Protein AF-A0A8C9F103-F1 (afdb_monomer)

Secondary structure (DSSP, 8-state):
-------PPPPPHHHHHHHHHHHTT-EE-TTS-EESS-HHHHHHHHHHHHHHHHHHHHHHHHHHHHHHHHHHHHHHHHHHHHHHHHHHHHHHHHHHHHHHHHHHHHHHHHHHHHHHHHHT-

Mean predicted aligned error: 12.92 Å

pLDDT: mean 87.6, std 14.46, range [46.59, 98.31]

Organism: Pavo cristatus (NCBI:txid9049)

InterPro domains:
  IPR028172 Intraflagellar transport protein 20 [PF14931] (25-121)
  IPR028172 Intraflagellar transport protein 20 [PTHR31978] (16-121)

Solvent-accessible surface area (backbone atoms only — not comparable to full-atom values): 6943 Å² total; per-residue (Å²): 137,83,82,84,79,76,80,72,83,76,73,52,73,64,56,55,51,46,55,58,32,47,77,73,50,36,31,71,45,100,83,73,45,84,31,72,60,53,63,67,61,54,49,51,53,50,51,49,52,52,52,53,48,55,50,52,53,52,50,53,53,48,52,51,53,52,52,54,49,52,54,51,52,53,51,51,51,53,52,52,52,51,53,50,52,51,53,51,50,54,51,51,50,52,55,51,50,52,52,52,50,54,53,50,50,53,52,52,51,52,52,52,52,56,53,50,60,62,71,76,108

Foldseek 3Di:
DDDDPPPDDDPDPVVVVQVVCVVVCWHADPVRDIDNDDPVVVVVVVVVVVVVVVVVVVVVVVVVVVVVVVVVVVVVVVVVVVVVVVVVVVVVVVVVVVVVVVVVVVVVVVVVVVVVVVVVD

Radius of gyration: 47.42 Å; Cα contacts (8 Å, |Δi|>4): 28; chains: 1; bounding box: 121×20×114 Å

Structure (mmCIF, N/CA/C/O backbone):
data_AF-A0A8C9F103-F1
#
_entry.id   AF-A0A8C9F103-F1
#
loop_
_atom_site.group_PDB
_atom_site.id
_atom_site.type_symbol
_atom_site.label_atom_id
_atom_site.label_alt_id
_atom_site.label_comp_id
_atom_site.label_asym_id
_atom_site.label_entity_id
_atom_site.label_seq_id
_atom_site.pdbx_PDB_ins_code
_atom_site.Cartn_x
_atom_site.Cartn_y
_atom_site.Cartn_z
_atom_site.occupancy
_atom_site.B_iso_or_equiv
_atom_site.auth_seq_id
_atom_site.auth_comp_id
_atom_site.auth_asym_id
_atom_site.auth_atom_id
_atom_site.pdbx_PDB_model_num
ATOM 1 N N . LEU A 1 1 ? 78.359 -9.686 -44.764 1.00 51.53 1 LEU A N 1
ATOM 2 C CA . LEU A 1 1 ? 77.233 -9.414 -45.691 1.00 51.53 1 LEU A CA 1
ATOM 3 C C . LEU A 1 1 ? 76.825 -10.755 -46.292 1.00 51.53 1 LEU A C 1
ATOM 5 O O . LEU A 1 1 ? 77.714 -11.417 -46.809 1.00 51.53 1 LEU A O 1
ATOM 9 N N . PRO A 1 2 ? 75.574 -11.211 -46.101 1.00 47.25 2 PRO A N 1
ATOM 10 C CA . PRO A 1 2 ? 74.433 -10.565 -46.746 1.00 47.25 2 PRO A CA 1
ATOM 11 C C . PRO A 1 2 ? 73.258 -10.252 -45.806 1.00 47.25 2 PRO A C 1
ATOM 13 O O . PRO A 1 2 ? 73.040 -10.889 -44.780 1.00 47.25 2 PRO A O 1
ATOM 16 N N . HIS A 1 3 ? 72.525 -9.212 -46.189 1.00 46.59 3 HIS A N 1
ATOM 17 C CA . HIS A 1 3 ? 71.310 -8.715 -45.560 1.00 46.59 3 HIS A CA 1
ATOM 18 C C . HIS A 1 3 ? 70.164 -9.730 -45.686 1.00 46.59 3 HIS A C 1
ATOM 20 O O . HIS A 1 3 ? 69.736 -10.038 -46.797 1.00 46.59 3 HIS A O 1
ATOM 26 N N . LEU A 1 4 ? 69.615 -10.181 -44.554 1.00 47.59 4 LEU A N 1
ATOM 27 C CA . LEU A 1 4 ? 68.260 -10.732 -44.504 1.00 47.59 4 LEU A CA 1
ATOM 28 C C . LEU A 1 4 ? 67.272 -9.600 -44.834 1.00 47.59 4 LEU A C 1
ATOM 30 O O . LEU A 1 4 ? 66.963 -8.769 -43.980 1.00 47.59 4 LEU A O 1
ATOM 34 N N . LEU A 1 5 ? 66.770 -9.558 -46.070 1.00 47.84 5 LEU A N 1
ATOM 35 C CA . LEU A 1 5 ? 65.538 -8.835 -46.376 1.00 47.84 5 LEU A CA 1
ATOM 36 C C . LEU A 1 5 ? 64.368 -9.624 -45.771 1.00 47.84 5 LEU A C 1
ATOM 38 O O . LEU A 1 5 ? 63.891 -10.599 -46.346 1.00 47.84 5 LEU A O 1
ATOM 42 N N . LEU A 1 6 ? 63.900 -9.194 -44.601 1.00 48.25 6 LEU A N 1
ATOM 43 C CA . LEU A 1 6 ? 62.574 -9.545 -44.100 1.00 48.25 6 LEU A CA 1
ATOM 44 C C . LEU A 1 6 ? 61.536 -8.945 -45.060 1.00 48.25 6 LEU A C 1
ATOM 46 O O . LEU A 1 6 ? 61.293 -7.737 -45.042 1.00 48.25 6 LEU A O 1
ATOM 50 N N . ALA A 1 7 ? 60.940 -9.778 -45.915 1.00 50.03 7 ALA A N 1
ATOM 51 C CA . ALA A 1 7 ? 59.771 -9.405 -46.700 1.00 50.03 7 ALA A CA 1
ATOM 52 C C . ALA A 1 7 ? 58.636 -9.049 -45.729 1.00 50.03 7 ALA A C 1
ATOM 54 O O . ALA A 1 7 ? 58.050 -9.918 -45.083 1.00 50.03 7 ALA A O 1
ATOM 55 N N . ARG A 1 8 ? 58.364 -7.750 -45.568 1.00 53.34 8 ARG A N 1
ATOM 56 C CA . ARG A 1 8 ? 57.214 -7.283 -44.790 1.00 53.34 8 ARG A CA 1
ATOM 57 C C . ARG A 1 8 ? 55.932 -7.774 -45.479 1.00 53.34 8 ARG A C 1
ATOM 59 O O . ARG A 1 8 ? 55.813 -7.578 -46.688 1.00 53.34 8 ARG A O 1
ATOM 66 N N . PRO A 1 9 ? 54.982 -8.391 -44.755 1.00 54.09 9 PRO A N 1
ATOM 67 C CA . PRO A 1 9 ? 53.716 -8.807 -45.342 1.00 54.09 9 PRO A CA 1
ATOM 68 C C . PRO A 1 9 ? 52.991 -7.580 -45.904 1.00 54.09 9 PRO A C 1
ATOM 70 O O . PRO A 1 9 ? 52.761 -6.603 -45.189 1.00 54.09 9 PRO A O 1
ATOM 73 N N . VAL A 1 10 ? 52.676 -7.613 -47.201 1.00 59.22 10 VAL A N 1
ATOM 74 C CA . VAL A 1 10 ? 51.911 -6.550 -47.859 1.00 59.22 10 VAL A CA 1
ATOM 75 C C . VAL A 1 10 ? 50.483 -6.621 -47.311 1.00 59.22 10 VAL A C 1
ATOM 77 O O . VAL A 1 10 ? 49.873 -7.692 -47.384 1.00 59.22 10 VAL A O 1
ATOM 80 N N . PRO A 1 11 ? 49.938 -5.541 -46.725 1.00 62.38 11 PRO A N 1
ATOM 81 C CA . PRO A 1 11 ? 48.569 -5.553 -46.234 1.00 62.38 11 PRO A CA 1
ATOM 82 C C . PRO A 1 11 ? 47.616 -5.889 -47.386 1.00 62.38 11 PRO A C 1
ATOM 84 O O . PRO A 1 11 ? 47.758 -5.375 -48.496 1.00 62.38 11 PRO A O 1
ATOM 87 N N . SER A 1 12 ? 46.650 -6.774 -47.121 1.00 72.38 12 SER A N 1
ATOM 88 C CA . SER A 1 12 ? 45.605 -7.137 -48.085 1.00 72.38 12 SER A CA 1
ATOM 89 C C . SER A 1 12 ? 44.963 -5.876 -48.672 1.00 72.38 12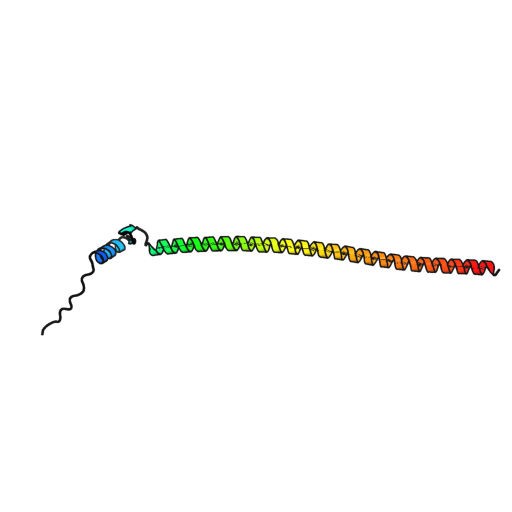 SER A C 1
ATOM 91 O O . SER A 1 12 ? 44.773 -4.887 -47.962 1.00 72.38 12 SER A O 1
ATOM 93 N N . CYS A 1 13 ? 44.580 -5.912 -49.952 1.00 67.12 13 CYS A N 1
ATOM 94 C CA . CYS A 1 13 ? 43.930 -4.787 -50.635 1.00 67.12 13 CYS A CA 1
ATOM 95 C C . CYS A 1 13 ? 42.715 -4.249 -49.845 1.00 67.12 13 CYS A C 1
ATOM 97 O O . CYS A 1 13 ? 42.445 -3.050 -49.850 1.00 67.12 13 CYS A O 1
ATOM 99 N N . ARG A 1 14 ? 42.042 -5.127 -49.082 1.00 66.62 14 ARG A N 1
ATOM 100 C CA .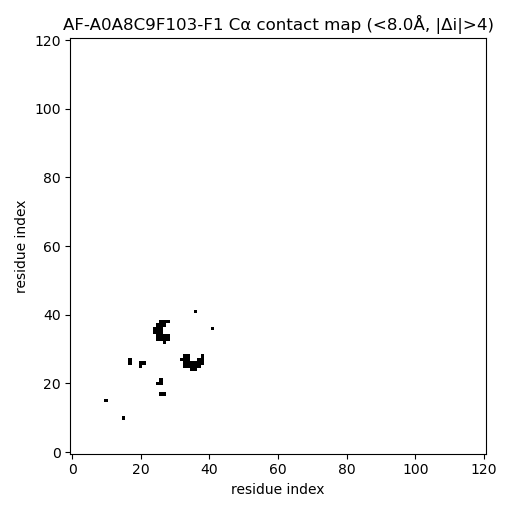 ARG A 1 14 ? 40.956 -4.781 -48.153 1.00 66.62 14 ARG A CA 1
ATOM 101 C C . ARG A 1 14 ? 41.419 -3.921 -46.972 1.00 66.62 14 ARG A C 1
ATOM 103 O O . ARG A 1 14 ? 40.741 -2.960 -46.634 1.00 66.62 14 ARG A O 1
ATOM 110 N N . ALA A 1 15 ? 42.564 -4.240 -46.375 1.00 71.88 15 ALA A N 1
ATOM 111 C CA . ALA A 1 15 ? 43.121 -3.490 -45.250 1.00 71.88 15 ALA A CA 1
ATOM 112 C C . ALA A 1 15 ? 43.588 -2.092 -45.683 1.00 71.88 15 ALA A C 1
ATOM 114 O O . ALA A 1 15 ? 43.358 -1.117 -44.973 1.00 71.88 15 ALA A O 1
ATOM 115 N N . MET A 1 16 ? 44.174 -1.973 -46.881 1.00 74.94 16 MET A N 1
ATOM 116 C CA . MET A 1 16 ? 44.547 -0.667 -47.439 1.00 74.94 16 MET A CA 1
ATOM 117 C C . MET A 1 16 ? 43.318 0.195 -47.763 1.00 74.94 16 MET A C 1
ATOM 119 O O . MET A 1 16 ? 43.299 1.380 -47.436 1.00 74.94 16 MET A O 1
ATOM 123 N N . ALA A 1 17 ? 42.267 -0.402 -48.335 1.00 72.75 17 ALA A N 1
ATOM 124 C CA . ALA A 1 17 ? 41.002 0.288 -48.584 1.00 72.75 17 ALA A CA 1
ATOM 125 C C . ALA A 1 17 ? 40.304 0.722 -47.282 1.00 72.75 17 ALA A C 1
ATOM 127 O O . ALA A 1 17 ? 39.843 1.856 -47.197 1.00 72.75 17 ALA A O 1
ATOM 128 N N . GLN A 1 18 ? 40.271 -0.132 -46.253 1.00 74.31 18 GLN A N 1
ATOM 129 C CA . GLN A 1 18 ? 39.719 0.211 -44.935 1.00 74.31 18 GLN A CA 1
ATOM 130 C C . GLN A 1 18 ? 40.487 1.346 -44.253 1.00 74.31 18 GLN A C 1
ATOM 132 O O . GLN A 1 18 ? 39.860 2.221 -43.670 1.00 74.31 18 GLN A O 1
ATOM 137 N N . ALA A 1 19 ? 41.818 1.375 -44.352 1.00 74.75 19 ALA A N 1
ATOM 138 C CA . ALA A 1 19 ? 42.617 2.461 -43.787 1.00 74.75 19 ALA A CA 1
ATOM 139 C C . ALA A 1 19 ? 42.350 3.805 -44.493 1.00 74.75 19 ALA A C 1
ATOM 141 O O . ALA A 1 19 ? 42.190 4.831 -43.832 1.00 74.75 19 ALA A O 1
ATOM 142 N N . ALA A 1 20 ? 42.250 3.801 -45.828 1.00 77.19 20 ALA A N 1
ATOM 143 C CA . ALA A 1 20 ? 41.936 5.006 -46.595 1.00 77.19 20 ALA A CA 1
ATOM 144 C C . ALA A 1 20 ? 40.504 5.504 -46.324 1.00 77.19 20 ALA A C 1
ATOM 146 O O . ALA A 1 20 ? 40.300 6.693 -46.087 1.00 77.19 20 ALA A O 1
ATOM 147 N N . LEU A 1 21 ? 39.520 4.602 -46.297 1.00 75.75 21 LEU A N 1
ATOM 148 C CA . LEU A 1 21 ? 38.118 4.938 -46.025 1.00 75.75 21 LEU A CA 1
ATOM 149 C C . LEU A 1 21 ? 37.887 5.346 -44.566 1.00 75.75 21 LEU A C 1
ATOM 151 O O . LEU A 1 21 ? 37.155 6.301 -44.320 1.00 75.75 21 LEU A O 1
ATOM 155 N N . GLY A 1 22 ? 38.587 4.724 -43.616 1.00 75.06 22 GLY A N 1
ATOM 156 C CA . GLY A 1 22 ? 38.562 5.110 -42.205 1.00 75.06 22 GLY A CA 1
ATOM 157 C C . GLY A 1 22 ? 39.045 6.544 -41.983 1.00 75.06 22 GLY A C 1
ATOM 158 O O . GLY A 1 22 ? 38.452 7.273 -41.193 1.00 75.06 22 GLY A O 1
ATOM 159 N N . SER A 1 23 ? 40.046 7.004 -42.747 1.00 74.12 23 SER A N 1
ATOM 160 C CA . SER A 1 23 ? 40.492 8.408 -42.707 1.00 74.12 23 SER A CA 1
ATOM 161 C C . SER A 1 23 ? 39.445 9.407 -43.227 1.00 74.12 23 SER A C 1
ATOM 163 O O . SER A 1 23 ? 39.485 10.580 -42.865 1.00 74.12 23 SER A O 1
ATOM 165 N N . ALA A 1 24 ? 38.478 8.932 -44.018 1.00 79.12 24 ALA A N 1
ATOM 166 C CA . ALA A 1 24 ? 37.326 9.694 -44.498 1.00 79.12 24 ALA A CA 1
ATOM 167 C C . ALA A 1 24 ? 36.059 9.492 -43.636 1.00 79.12 24 ALA A C 1
ATOM 169 O O . ALA A 1 24 ? 34.996 9.992 -44.001 1.00 79.12 24 ALA A O 1
ATOM 170 N N . GLY A 1 25 ? 36.149 8.758 -42.515 1.00 78.44 25 GLY A N 1
ATOM 171 C CA . GLY A 1 25 ? 35.004 8.436 -41.652 1.00 78.44 25 GLY A CA 1
ATOM 172 C C . GLY A 1 25 ? 34.036 7.413 -42.257 1.00 78.44 25 GLY A C 1
ATOM 173 O O . GLY A 1 25 ? 32.848 7.426 -41.948 1.00 78.44 25 GLY A O 1
ATOM 174 N N . LEU A 1 26 ? 34.517 6.563 -43.170 1.00 83.75 26 LEU A N 1
ATOM 175 C CA . LEU A 1 26 ? 33.721 5.553 -43.863 1.00 83.75 26 LEU A CA 1
ATOM 176 C C . LEU A 1 26 ? 34.144 4.148 -43.419 1.00 83.75 26 LEU A C 1
ATOM 178 O O . LEU A 1 26 ? 35.312 3.769 -43.492 1.00 83.75 26 LEU A O 1
ATOM 182 N N . HIS A 1 27 ? 33.164 3.360 -42.994 1.00 83.50 27 HIS A N 1
ATOM 183 C CA . HIS A 1 27 ? 33.305 2.023 -42.433 1.00 83.50 27 HIS A CA 1
ATOM 184 C C . HIS A 1 27 ? 32.623 1.006 -43.351 1.00 83.50 27 HIS A C 1
ATOM 186 O O . HIS A 1 27 ? 31.600 1.301 -43.965 1.00 83.50 27 HIS A O 1
ATOM 192 N N . PHE A 1 28 ? 33.164 -0.206 -43.450 1.00 82.00 28 PHE A N 1
ATOM 193 C CA . PHE A 1 28 ? 32.462 -1.314 -44.099 1.00 82.00 28 PHE A CA 1
ATOM 194 C C . PHE A 1 28 ? 31.743 -2.152 -43.051 1.00 82.00 28 PHE A C 1
ATOM 196 O O . PHE A 1 28 ? 32.342 -2.486 -42.032 1.00 82.00 28 PHE A O 1
ATOM 203 N N . ASP A 1 29 ? 30.497 -2.525 -43.326 1.00 79.56 29 ASP A N 1
ATOM 204 C CA . ASP A 1 29 ? 29.786 -3.521 -42.526 1.00 79.56 29 ASP A CA 1
ATOM 205 C C . ASP A 1 29 ? 30.086 -4.963 -42.972 1.00 79.56 29 ASP A C 1
ATOM 207 O O . ASP A 1 29 ? 30.795 -5.210 -43.953 1.00 79.56 29 ASP A O 1
ATOM 211 N N . GLU A 1 30 ? 29.523 -5.932 -42.247 1.00 80.88 30 GLU A N 1
ATOM 212 C CA . GLU A 1 30 ? 29.665 -7.370 -42.520 1.00 80.88 30 GLU A CA 1
ATOM 213 C C . GLU A 1 30 ? 29.121 -7.796 -43.897 1.00 80.88 30 GLU A C 1
ATOM 215 O O . GLU A 1 30 ? 29.464 -8.864 -44.401 1.00 80.88 30 GLU A O 1
ATOM 220 N N . LEU A 1 31 ? 28.310 -6.946 -44.537 1.00 82.88 31 LEU A N 1
ATOM 221 C CA . LEU A 1 31 ? 27.728 -7.156 -45.862 1.00 82.88 31 LEU A CA 1
ATOM 222 C C . LEU A 1 31 ? 28.474 -6.371 -46.957 1.00 82.88 31 LEU A C 1
ATOM 224 O O . LEU A 1 31 ? 27.951 -6.208 -48.062 1.00 82.88 31 LEU A O 1
ATOM 228 N N . ASN A 1 32 ? 29.687 -5.882 -46.665 1.00 78.69 32 ASN A N 1
ATOM 229 C CA . ASN A 1 32 ? 30.512 -5.043 -47.539 1.00 78.69 32 ASN A CA 1
ATOM 230 C C . ASN A 1 32 ? 29.822 -3.744 -48.003 1.00 78.69 32 ASN A C 1
ATOM 232 O O . ASN A 1 32 ? 30.193 -3.172 -49.033 1.00 78.69 32 ASN A O 1
ATOM 236 N N . LYS A 1 33 ? 28.837 -3.238 -47.257 1.00 82.25 33 LYS A N 1
ATOM 237 C CA . LYS A 1 33 ? 28.227 -1.935 -47.528 1.00 82.25 33 LYS A CA 1
ATOM 238 C C . LYS A 1 33 ? 29.008 -0.839 -46.822 1.00 82.25 33 LYS A C 1
ATOM 240 O O . LYS A 1 33 ? 29.456 -1.000 -45.689 1.00 82.25 33 LYS A O 1
ATOM 245 N N . LEU A 1 34 ? 29.145 0.288 -47.507 1.00 85.62 34 LEU A N 1
ATOM 246 C CA . LEU A 1 34 ? 29.780 1.481 -46.968 1.00 85.62 34 LEU A CA 1
ATOM 247 C C . LEU A 1 34 ? 28.826 2.183 -45.990 1.00 85.62 34 LEU A C 1
ATOM 249 O O . LEU A 1 34 ? 27.659 2.414 -46.313 1.00 85.62 34 LEU A O 1
ATOM 253 N N . ARG A 1 35 ? 29.320 2.535 -44.806 1.00 80.00 35 ARG A N 1
ATOM 254 C CA . ARG A 1 35 ? 28.598 3.222 -43.733 1.00 80.00 35 ARG A CA 1
ATOM 255 C C . ARG A 1 35 ? 29.403 4.411 -43.237 1.00 80.00 35 ARG A C 1
ATOM 257 O O . ARG A 1 35 ? 30.622 4.378 -43.235 1.00 80.00 35 ARG A O 1
ATOM 264 N N . VAL A 1 36 ? 28.707 5.451 -42.796 1.00 86.38 36 VAL A N 1
ATOM 265 C CA . VAL A 1 36 ? 29.323 6.657 -42.208 1.00 86.38 36 VAL A CA 1
ATOM 266 C C . VAL A 1 36 ? 29.512 6.509 -40.693 1.00 86.38 36 VAL A C 1
ATOM 268 O O . VAL A 1 36 ? 30.314 7.204 -40.086 1.00 86.38 36 VAL A O 1
ATOM 271 N N . LEU A 1 37 ? 28.766 5.592 -40.075 1.00 81.88 37 LEU A N 1
ATOM 272 C CA . LEU A 1 37 ? 28.881 5.260 -38.662 1.00 81.88 37 LEU A CA 1
ATOM 273 C C . LEU A 1 37 ? 29.479 3.864 -38.526 1.00 81.88 37 LEU A C 1
ATOM 275 O O . LEU A 1 37 ? 29.064 2.945 -39.240 1.00 81.88 37 LEU A O 1
ATOM 279 N N . ASP A 1 38 ? 30.417 3.727 -37.596 1.00 84.12 38 ASP A N 1
ATOM 280 C CA . ASP A 1 38 ? 30.997 2.443 -37.234 1.00 84.12 38 ASP A CA 1
ATOM 281 C C . ASP A 1 38 ? 29.882 1.456 -36.817 1.00 84.12 38 ASP A C 1
ATOM 283 O O . ASP A 1 38 ? 29.064 1.792 -35.948 1.00 84.12 38 ASP A O 1
ATOM 287 N N . PRO A 1 39 ? 29.785 0.274 -37.456 1.00 82.50 39 PRO A N 1
ATOM 288 C CA .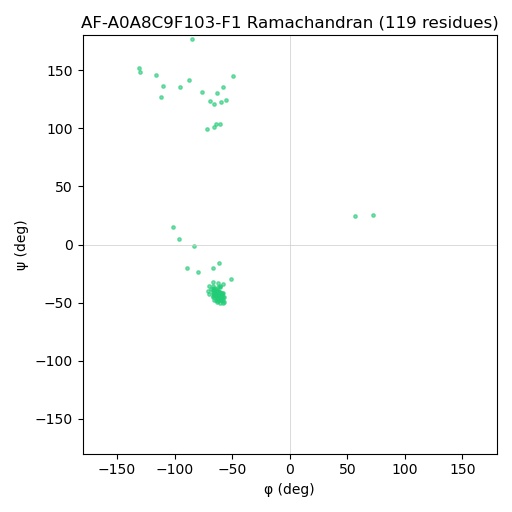 PRO A 1 39 ? 28.742 -0.703 -37.157 1.00 82.50 39 PRO A CA 1
ATOM 289 C C . PRO A 1 39 ? 28.735 -1.149 -35.688 1.00 82.50 39 PRO A C 1
ATOM 291 O O . PRO A 1 39 ? 27.648 -1.328 -35.134 1.00 82.50 39 PRO A O 1
ATOM 294 N N . ASP A 1 40 ? 29.897 -1.236 -35.036 1.00 84.75 40 ASP A N 1
ATOM 295 C CA . ASP A 1 40 ? 29.991 -1.657 -33.634 1.00 84.75 40 ASP A CA 1
ATOM 296 C C . ASP A 1 40 ? 29.407 -0.583 -32.709 1.00 84.75 40 ASP A C 1
ATOM 298 O O . ASP A 1 40 ? 28.621 -0.876 -31.805 1.00 84.75 40 ASP A O 1
ATOM 302 N N . VAL A 1 41 ? 29.713 0.690 -32.983 1.00 86.50 41 VAL A N 1
ATOM 303 C CA . VAL A 1 41 ? 29.170 1.836 -32.234 1.00 86.50 41 VAL A CA 1
ATOM 304 C C . VAL A 1 41 ? 27.659 1.954 -32.446 1.00 86.50 41 VAL A C 1
ATOM 306 O O . VAL A 1 41 ? 26.916 2.231 -31.500 1.00 86.50 41 VAL A O 1
ATOM 309 N N . ALA A 1 42 ? 27.180 1.712 -33.670 1.00 87.31 42 ALA A N 1
ATOM 310 C CA . ALA A 1 42 ? 25.753 1.707 -33.981 1.00 87.31 42 ALA A CA 1
ATOM 311 C C . ALA A 1 42 ? 25.008 0.609 -33.205 1.00 87.31 42 ALA A C 1
ATOM 313 O O . ALA A 1 42 ? 23.949 0.871 -32.629 1.00 87.31 42 ALA A O 1
ATOM 314 N N . GLN A 1 43 ? 25.576 -0.599 -33.152 1.00 89.31 43 GLN A N 1
ATOM 315 C CA . GLN A 1 43 ? 25.009 -1.723 -32.415 1.00 89.31 43 GLN A CA 1
ATOM 316 C C . GLN A 1 43 ? 25.012 -1.474 -30.904 1.00 89.31 43 GLN A C 1
ATOM 318 O O . GLN A 1 43 ? 23.974 -1.637 -30.265 1.00 89.31 43 GLN A O 1
ATOM 323 N N . GLN A 1 44 ? 26.133 -1.030 -30.333 1.00 92.31 44 GLN A N 1
ATOM 324 C CA . GLN A 1 44 ? 26.233 -0.725 -28.902 1.00 92.31 44 GLN A CA 1
ATOM 325 C C . GLN A 1 44 ? 25.252 0.376 -28.488 1.00 92.31 44 GLN A C 1
ATOM 327 O O . GLN A 1 44 ? 24.580 0.261 -27.466 1.00 92.31 44 GLN A O 1
ATOM 332 N N . THR A 1 45 ? 25.104 1.419 -29.308 1.00 92.56 45 THR A N 1
ATOM 333 C CA . THR A 1 45 ? 24.147 2.503 -29.042 1.00 92.56 45 THR A CA 1
ATOM 334 C C . THR A 1 45 ? 22.699 2.005 -29.106 1.00 92.56 45 THR A C 1
ATOM 336 O O . THR A 1 45 ? 21.862 2.429 -28.308 1.00 92.56 45 THR A O 1
ATOM 339 N N . ALA A 1 46 ? 22.385 1.091 -30.030 1.00 93.06 46 ALA A N 1
ATOM 340 C CA . ALA A 1 46 ? 21.062 0.478 -30.116 1.00 93.06 46 ALA A CA 1
ATOM 341 C C . ALA A 1 46 ? 20.761 -0.408 -28.897 1.00 93.06 46 ALA A C 1
ATOM 343 O O . ALA A 1 46 ? 19.694 -0.268 -28.302 1.00 93.06 46 ALA A O 1
ATOM 344 N N . GLN A 1 47 ? 21.716 -1.246 -28.483 1.00 95.19 47 GLN A N 1
ATOM 345 C CA . GLN A 1 47 ? 21.600 -2.078 -27.282 1.00 95.19 47 GLN A CA 1
ATOM 346 C C . GLN A 1 47 ? 21.403 -1.220 -26.030 1.00 95.19 47 GLN A C 1
ATOM 348 O O . GLN A 1 47 ? 20.451 -1.429 -25.283 1.00 95.19 47 GLN A O 1
ATOM 353 N N . LE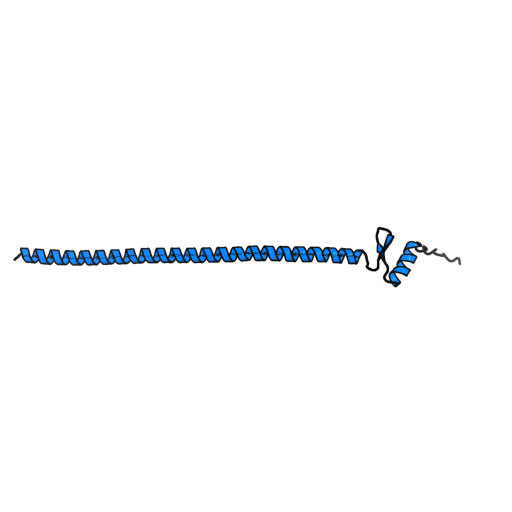U A 1 48 ? 22.222 -0.179 -25.857 1.00 95.75 48 LEU A N 1
ATOM 354 C CA . LEU A 1 48 ? 22.089 0.753 -24.739 1.00 95.75 48 LEU A CA 1
ATOM 355 C C . LEU A 1 48 ? 20.704 1.413 -24.715 1.00 95.75 48 LEU A C 1
ATOM 357 O O . LEU A 1 48 ? 20.088 1.536 -23.659 1.00 95.75 48 LEU A O 1
ATOM 361 N N . ARG A 1 49 ? 20.172 1.812 -25.876 1.00 96.19 49 ARG A N 1
ATOM 362 C CA . ARG A 1 49 ? 18.825 2.389 -25.975 1.00 96.19 49 ARG A CA 1
ATOM 363 C C . ARG A 1 49 ? 17.745 1.403 -25.521 1.00 96.19 49 ARG A C 1
ATOM 365 O O . ARG A 1 49 ? 16.800 1.817 -24.846 1.00 96.19 49 ARG A O 1
ATOM 372 N N . GLU A 1 50 ? 17.856 0.136 -25.905 1.00 97.19 50 GLU A N 1
ATOM 373 C CA . GLU A 1 50 ? 16.919 -0.910 -25.485 1.00 97.19 50 GLU A CA 1
ATOM 374 C C . GLU A 1 50 ? 17.006 -1.175 -23.981 1.00 97.19 50 GLU A C 1
ATOM 376 O O . GLU A 1 50 ? 15.973 -1.224 -23.312 1.00 97.19 50 GLU A O 1
ATOM 381 N N . GLU A 1 51 ? 18.215 -1.252 -23.428 1.00 96.88 51 GLU A N 1
ATOM 382 C CA . GLU A 1 51 ? 18.436 -1.419 -21.991 1.00 96.88 51 GLU A CA 1
ATOM 383 C C . GLU A 1 51 ? 17.884 -0.243 -21.184 1.00 96.88 51 GLU A C 1
ATOM 385 O O . GLU A 1 51 ? 17.180 -0.450 -20.194 1.00 96.88 51 GLU A O 1
ATOM 390 N N . CYS A 1 52 ? 18.126 0.994 -21.630 1.00 97.50 52 CYS A N 1
ATOM 391 C CA . CYS A 1 52 ? 17.560 2.184 -21.002 1.00 97.50 52 CYS A CA 1
ATOM 392 C C . CYS A 1 52 ? 16.030 2.144 -21.010 1.00 97.50 52 CYS A C 1
ATOM 394 O O . CYS A 1 52 ? 15.402 2.462 -20.000 1.00 97.50 52 CYS A O 1
ATOM 396 N N . LYS A 1 53 ? 15.417 1.729 -22.125 1.00 97.25 53 LYS A N 1
ATOM 397 C CA . LYS A 1 53 ? 13.961 1.589 -22.208 1.00 97.25 53 LYS A CA 1
ATOM 398 C C . LYS A 1 53 ? 13.452 0.527 -21.232 1.00 97.25 53 LYS A C 1
ATOM 400 O O . LYS A 1 53 ? 12.559 0.813 -20.443 1.00 97.25 53 LYS A O 1
ATOM 405 N N . ALA A 1 54 ? 14.064 -0.656 -21.229 1.00 97.44 54 ALA A N 1
ATOM 406 C CA . ALA A 1 54 ? 13.692 -1.735 -20.320 1.00 97.44 54 ALA A CA 1
ATOM 407 C C . ALA A 1 54 ? 13.865 -1.337 -18.845 1.00 97.44 54 ALA A C 1
ATOM 409 O O . ALA A 1 54 ? 13.076 -1.741 -17.993 1.00 97.44 54 ALA A O 1
ATOM 410 N N . PHE A 1 55 ? 14.884 -0.536 -18.526 1.00 98.12 55 PHE A N 1
ATOM 411 C CA . PHE A 1 55 ? 15.080 0.006 -17.187 1.00 98.12 55 PHE A CA 1
ATOM 412 C C . PHE A 1 55 ? 13.942 0.951 -16.788 1.00 98.12 55 PHE A C 1
ATOM 414 O O . PHE A 1 55 ? 13.372 0.791 -15.711 1.00 98.12 55 PHE A O 1
ATOM 421 N N . VAL A 1 56 ? 13.571 1.894 -17.659 1.00 97.75 56 VAL A N 1
ATOM 422 C CA . VAL A 1 56 ? 12.445 2.807 -17.406 1.00 97.75 56 VAL A CA 1
ATOM 423 C C . VAL A 1 56 ? 11.145 2.027 -17.217 1.00 97.75 56 VAL A C 1
ATOM 425 O O . VAL A 1 56 ? 10.433 2.278 -16.246 1.00 97.75 56 VAL A O 1
ATOM 428 N N . ASP A 1 57 ? 10.871 1.040 -18.070 1.00 98.06 57 ASP A N 1
ATOM 429 C CA . ASP A 1 57 ? 9.665 0.211 -17.976 1.00 98.06 57 ASP A CA 1
ATOM 430 C C . ASP A 1 57 ? 9.596 -0.530 -16.624 1.00 98.06 57 ASP A C 1
ATOM 432 O O . ASP A 1 57 ? 8.563 -0.506 -15.949 1.00 98.06 57 ASP A O 1
ATOM 436 N N . LYS A 1 58 ? 10.719 -1.098 -16.160 1.00 98.06 58 LYS A N 1
ATOM 437 C CA . LYS A 1 58 ? 10.819 -1.739 -14.834 1.00 98.06 58 LYS A CA 1
ATOM 438 C C . LYS A 1 58 ? 10.583 -0.759 -13.685 1.00 98.06 58 LYS A C 1
ATOM 440 O O . LYS A 1 58 ? 9.940 -1.114 -12.699 1.00 98.06 58 LYS A O 1
ATOM 445 N N . ILE A 1 59 ? 11.092 0.469 -13.786 1.00 97.94 59 ILE A N 1
ATOM 446 C CA . ILE A 1 59 ? 10.873 1.499 -12.761 1.00 97.94 59 ILE A CA 1
ATOM 447 C C . ILE A 1 59 ? 9.399 1.906 -12.706 1.0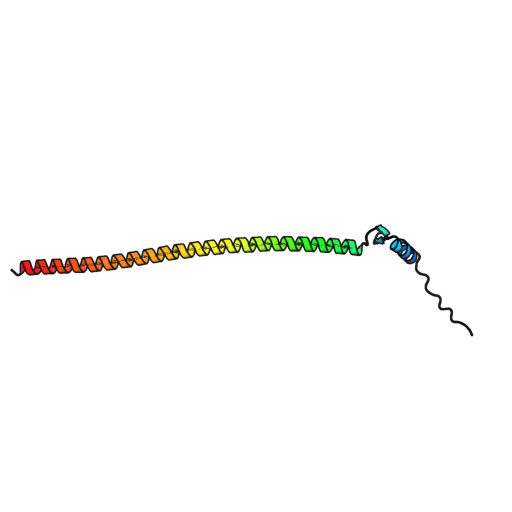0 97.94 59 ILE A C 1
ATOM 449 O O . ILE A 1 59 ? 8.859 2.060 -11.612 1.00 97.94 59 ILE A O 1
ATOM 453 N N . VAL A 1 60 ? 8.728 2.028 -13.852 1.00 97.88 60 VAL A N 1
ATOM 454 C CA . VAL A 1 60 ? 7.289 2.325 -13.905 1.00 97.88 60 VAL A CA 1
ATOM 455 C C . VAL A 1 60 ? 6.474 1.205 -13.249 1.00 97.88 60 VAL A C 1
ATOM 457 O O . VAL A 1 60 ? 5.576 1.478 -12.451 1.00 97.88 60 VAL A O 1
ATOM 460 N N . GLU A 1 61 ? 6.804 -0.059 -13.521 1.00 97.81 61 GLU A N 1
ATOM 461 C CA . GLU A 1 61 ? 6.152 -1.206 -12.878 1.00 97.81 61 GLU A CA 1
ATOM 462 C C . GLU A 1 61 ? 6.390 -1.235 -11.358 1.00 97.81 61 GLU A C 1
ATOM 464 O O . GLU A 1 61 ? 5.459 -1.454 -10.573 1.00 97.81 61 GLU A O 1
ATOM 469 N N . PHE A 1 62 ? 7.619 -0.946 -10.925 1.00 98.06 62 PHE A N 1
ATOM 470 C CA . PHE A 1 62 ? 7.957 -0.838 -9.510 1.00 98.06 62 PHE A CA 1
ATOM 471 C C . PHE A 1 62 ? 7.163 0.278 -8.821 1.00 98.06 62 PHE A C 1
ATOM 473 O O . PHE A 1 62 ? 6.551 0.046 -7.779 1.00 98.06 62 PHE A O 1
ATOM 480 N N . GLN A 1 63 ? 7.107 1.470 -9.423 1.00 97.88 63 GLN A N 1
ATOM 481 C CA . GLN A 1 63 ? 6.330 2.598 -8.906 1.00 97.88 63 GLN A CA 1
ATOM 482 C C . GLN A 1 63 ? 4.846 2.255 -8.783 1.00 97.88 63 GLN A C 1
ATOM 484 O O . GLN A 1 63 ? 4.234 2.568 -7.763 1.00 97.88 63 GLN A O 1
ATOM 489 N N . LYS A 1 64 ? 4.277 1.561 -9.775 1.00 98.06 64 LYS A N 1
ATOM 490 C CA . LYS A 1 64 ? 2.894 1.078 -9.715 1.00 98.06 64 LYS A CA 1
ATOM 491 C C . LYS A 1 64 ? 2.683 0.126 -8.537 1.00 98.06 64 LYS A C 1
ATOM 493 O O . LYS A 1 64 ? 1.725 0.287 -7.789 1.00 98.06 64 LYS A O 1
ATOM 498 N N . THR A 1 65 ? 3.593 -0.826 -8.348 1.00 97.69 65 THR A N 1
ATOM 499 C CA . THR A 1 65 ? 3.514 -1.812 -7.259 1.00 97.69 65 THR A CA 1
ATOM 500 C C . THR A 1 65 ? 3.594 -1.146 -5.886 1.00 97.69 65 THR A C 1
ATOM 502 O O . THR A 1 65 ? 2.775 -1.427 -5.011 1.00 97.69 65 THR A O 1
ATOM 505 N N . VAL A 1 66 ? 4.541 -0.222 -5.698 1.00 98.06 66 VAL A N 1
ATOM 506 C CA . VAL A 1 66 ? 4.680 0.542 -4.451 1.00 98.06 66 VAL A CA 1
ATOM 507 C C . VAL A 1 66 ? 3.464 1.439 -4.219 1.00 98.06 66 VAL A C 1
ATOM 509 O O . VAL A 1 66 ? 2.972 1.498 -3.097 1.00 98.06 66 VAL A O 1
ATOM 512 N N . GLY A 1 67 ? 2.938 2.082 -5.264 1.00 98.06 67 GLY A N 1
ATOM 513 C CA . GLY A 1 67 ? 1.712 2.878 -5.184 1.00 98.06 67 GLY A CA 1
ATOM 514 C C . GLY A 1 67 ? 0.527 2.055 -4.675 1.00 98.06 67 GLY A C 1
ATOM 515 O O . GLY A 1 67 ? -0.109 2.435 -3.696 1.00 98.06 67 GLY A O 1
ATOM 516 N N . SER A 1 68 ? 0.299 0.874 -5.257 1.00 97.81 68 SER A N 1
ATOM 517 C CA . SER A 1 68 ? -0.746 -0.044 -4.787 1.00 97.81 68 SER A CA 1
ATOM 518 C C . SER A 1 68 ? -0.514 -0.526 -3.351 1.00 97.81 68 SER A C 1
ATOM 520 O O . SER A 1 68 ? -1.468 -0.663 -2.590 1.00 97.81 68 SER A O 1
ATOM 522 N N . LEU A 1 69 ? 0.737 -0.761 -2.943 1.00 98.00 69 LEU A N 1
ATOM 523 C CA . LEU A 1 69 ? 1.052 -1.135 -1.562 1.00 98.00 69 LEU A CA 1
ATOM 524 C C . LEU A 1 69 ? 0.719 -0.008 -0.573 1.00 98.00 69 LEU A C 1
ATOM 526 O O . LEU A 1 69 ? 0.144 -0.284 0.477 1.00 98.00 69 LEU A O 1
ATOM 530 N N . ILE A 1 70 ? 1.051 1.243 -0.903 1.00 97.94 70 ILE A N 1
ATOM 531 C CA . ILE A 1 70 ? 0.724 2.408 -0.067 1.00 97.94 70 ILE A CA 1
ATOM 532 C C . ILE A 1 70 ? -0.793 2.509 0.120 1.00 97.94 70 ILE A C 1
ATOM 534 O O . ILE A 1 70 ? -1.263 2.627 1.249 1.00 97.94 70 ILE A O 1
ATOM 538 N N . GLU A 1 71 ? -1.563 2.371 -0.962 1.00 98.12 71 GLU A N 1
ATOM 539 C CA . GLU A 1 71 ? -3.028 2.392 -0.900 1.00 98.12 71 GLU A CA 1
ATOM 540 C C . GLU A 1 71 ? -3.589 1.287 0.006 1.00 98.12 71 GLU A C 1
ATOM 542 O O . GLU A 1 71 ? -4.483 1.537 0.818 1.00 98.12 71 GLU A O 1
ATOM 547 N N . LEU A 1 72 ? -3.052 0.068 -0.095 1.00 98.06 72 LEU A N 1
ATOM 548 C CA . LEU A 1 72 ? -3.461 -1.057 0.748 1.00 98.06 72 LEU A CA 1
ATOM 549 C C . LEU A 1 72 ? -3.142 -0.815 2.228 1.00 98.06 72 LEU A C 1
ATOM 551 O O . LEU A 1 72 ? -3.975 -1.096 3.092 1.00 98.06 72 LEU A O 1
ATOM 555 N N . VAL A 1 73 ? -1.960 -0.275 2.530 1.00 98.19 73 VAL A N 1
ATOM 556 C CA . VAL A 1 73 ? -1.558 0.056 3.904 1.00 98.19 73 VAL A CA 1
ATOM 557 C C . VAL A 1 73 ? -2.458 1.148 4.486 1.00 98.19 73 VAL A C 1
ATOM 559 O O . VAL A 1 73 ? -2.913 1.014 5.622 1.00 98.19 73 VAL A O 1
ATOM 562 N N . ASP A 1 74 ? -2.796 2.177 3.708 1.00 98.31 74 ASP A N 1
ATOM 563 C CA . ASP A 1 74 ? -3.713 3.238 4.135 1.00 98.31 74 ASP A CA 1
ATOM 564 C C . ASP A 1 74 ? -5.125 2.709 4.414 1.00 98.31 74 ASP A C 1
ATOM 566 O O . ASP A 1 74 ? -5.766 3.098 5.397 1.00 98.31 74 ASP A O 1
ATOM 570 N N . GLN A 1 75 ? -5.629 1.810 3.567 1.00 98.19 75 GLN A N 1
ATOM 571 C CA . GLN A 1 75 ? -6.922 1.160 3.785 1.00 98.19 75 GLN A CA 1
ATOM 572 C C . GLN A 1 75 ? -6.911 0.312 5.058 1.00 98.19 75 GLN A C 1
ATOM 574 O O . GLN A 1 75 ? -7.844 0.399 5.861 1.00 98.19 75 GLN A O 1
ATOM 579 N N . LEU A 1 76 ? -5.843 -0.458 5.279 1.00 98.00 76 LEU A N 1
ATOM 580 C CA . LEU A 1 76 ? -5.682 -1.270 6.479 1.00 98.00 76 LEU A CA 1
ATOM 581 C C . LEU A 1 76 ? -5.619 -0.403 7.743 1.00 98.00 76 LEU A C 1
ATOM 583 O O . LEU A 1 76 ? -6.296 -0.708 8.724 1.00 98.00 76 LEU A O 1
ATOM 587 N N . ALA A 1 77 ? -4.870 0.701 7.714 1.00 98.19 77 ALA A N 1
ATOM 588 C CA . ALA A 1 77 ? -4.779 1.636 8.831 1.00 98.19 77 ALA A CA 1
ATOM 589 C C . ALA A 1 77 ? -6.148 2.248 9.174 1.00 98.19 77 ALA A C 1
ATOM 591 O O . ALA A 1 77 ? -6.548 2.269 10.341 1.00 98.19 77 ALA A O 1
ATOM 592 N N . LYS A 1 78 ? -6.912 2.680 8.161 1.00 98.06 78 LYS A N 1
ATOM 593 C CA . LYS A 1 78 ? -8.277 3.205 8.347 1.00 98.06 78 LYS A CA 1
ATOM 594 C C . LYS A 1 78 ? -9.223 2.155 8.927 1.00 98.06 78 LYS A C 1
ATOM 596 O O . LYS A 1 78 ? -9.998 2.468 9.832 1.00 98.06 78 LYS A O 1
ATOM 601 N N . ALA A 1 79 ? -9.164 0.920 8.430 1.00 97.94 79 ALA A N 1
ATOM 602 C CA . ALA A 1 79 ? -9.982 -0.176 8.937 1.00 97.94 79 ALA A CA 1
ATOM 603 C C . ALA A 1 79 ? -9.642 -0.500 10.401 1.00 97.94 79 ALA A C 1
ATOM 605 O O . ALA A 1 79 ? -10.544 -0.613 11.232 1.00 97.94 79 ALA A O 1
ATOM 606 N N . ALA A 1 80 ? -8.351 -0.568 10.735 1.00 98.31 80 ALA A N 1
ATOM 607 C CA . ALA A 1 80 ? -7.883 -0.833 12.089 1.00 98.31 80 ALA A CA 1
ATOM 608 C C . ALA A 1 80 ? -8.325 0.255 13.081 1.00 98.31 80 ALA A C 1
ATOM 610 O O . ALA A 1 80 ? -8.846 -0.068 14.150 1.00 98.31 80 ALA A O 1
ATOM 611 N N . GLU A 1 81 ? -8.187 1.538 12.730 1.00 97.75 81 GLU A N 1
ATOM 612 C CA . GLU A 1 81 ? -8.663 2.628 13.592 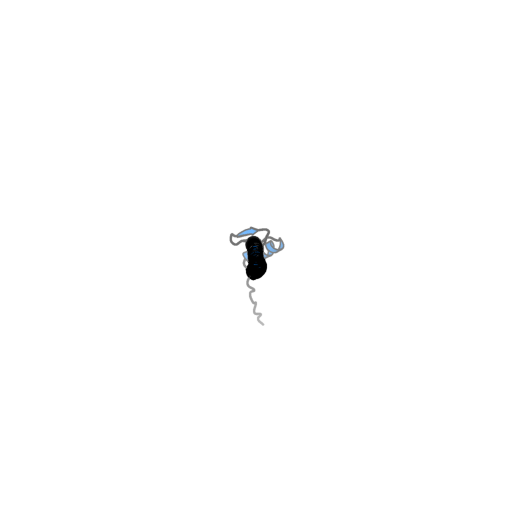1.00 97.75 81 GLU A CA 1
ATOM 613 C C . GLU A 1 81 ? -10.193 2.648 13.711 1.00 97.75 81 GLU A C 1
ATOM 615 O O . GLU A 1 81 ? -10.720 2.896 14.796 1.00 97.75 81 GLU A O 1
ATOM 620 N N . SER A 1 82 ? -10.929 2.310 12.646 1.00 98.00 82 SER A N 1
ATOM 621 C CA . SER A 1 82 ? -12.389 2.183 12.714 1.00 98.00 82 SER A CA 1
ATOM 622 C C . SER A 1 82 ? -12.823 1.109 13.716 1.00 98.00 82 SER A C 1
ATOM 624 O O . SE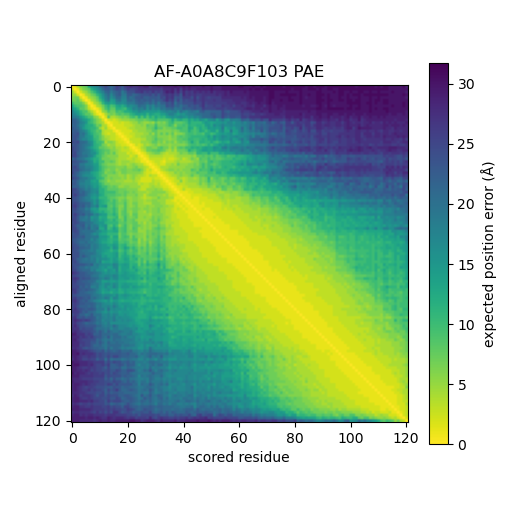R A 1 82 ? -13.637 1.380 14.602 1.00 98.00 82 SER A O 1
ATOM 626 N N . GLU A 1 83 ? -12.251 -0.094 13.629 1.00 98.00 83 GLU A N 1
ATOM 627 C CA . GLU A 1 83 ? -12.574 -1.192 14.546 1.00 98.00 83 GLU A CA 1
ATOM 628 C C . GLU A 1 83 ? -12.130 -0.895 15.982 1.00 98.00 83 GLU A C 1
ATOM 630 O O . GLU A 1 83 ? -12.879 -1.138 16.933 1.00 98.00 83 GLU A O 1
ATOM 635 N N . LYS A 1 84 ? -10.962 -0.270 16.161 1.00 98.31 84 LYS A N 1
ATOM 636 C CA . LYS A 1 84 ? -10.501 0.205 17.471 1.00 98.31 84 LYS A CA 1
ATOM 637 C C . LYS A 1 84 ? -11.497 1.182 18.097 1.00 98.31 84 LYS A C 1
ATOM 639 O O . LYS A 1 84 ? -11.840 1.031 19.272 1.00 98.31 84 LYS A O 1
ATOM 644 N N . MET A 1 85 ? -12.008 2.144 17.330 1.00 97.81 85 MET A N 1
ATOM 645 C CA . MET A 1 85 ? -13.007 3.097 17.821 1.00 97.81 85 MET A CA 1
ATOM 646 C C . MET A 1 85 ? -14.329 2.417 18.193 1.00 97.81 85 MET A C 1
ATOM 648 O O . MET A 1 85 ? -14.892 2.726 19.247 1.00 97.81 85 MET A O 1
ATOM 652 N N . LYS A 1 86 ? -14.798 1.446 17.398 1.00 97.81 86 LYS A N 1
ATOM 653 C CA . LYS A 1 86 ? -15.991 0.646 17.733 1.00 97.81 86 LYS A CA 1
ATOM 654 C C . LYS A 1 86 ? -15.803 -0.131 19.037 1.00 97.81 86 LYS A C 1
ATOM 656 O O . LYS A 1 86 ? -16.679 -0.094 19.901 1.00 97.81 86 LYS A O 1
ATOM 661 N N . ALA A 1 87 ? -14.652 -0.779 19.216 1.00 97.81 87 ALA A N 1
ATOM 662 C CA . ALA A 1 87 ? -14.336 -1.538 20.423 1.00 97.81 87 ALA A CA 1
ATOM 663 C C . ALA A 1 87 ? -14.286 -0.647 21.677 1.00 97.81 87 ALA A C 1
ATOM 665 O O . ALA A 1 87 ? -14.838 -1.006 22.720 1.00 97.81 87 ALA A O 1
ATOM 666 N N . ILE A 1 88 ? -13.681 0.544 21.577 1.00 97.75 88 ILE A N 1
ATOM 667 C CA . ILE A 1 88 ? -13.679 1.538 22.662 1.00 97.75 88 ILE A CA 1
ATOM 668 C C . ILE A 1 88 ? -15.112 1.980 22.986 1.00 97.75 88 ILE A C 1
ATOM 670 O O . ILE A 1 88 ? -15.486 2.021 24.159 1.00 97.75 88 ILE A O 1
ATOM 674 N N . GLY A 1 89 ? -15.928 2.263 21.966 1.00 97.50 89 GLY A N 1
ATOM 675 C CA . GLY A 1 89 ? -17.333 2.639 22.134 1.00 97.50 89 GLY A CA 1
ATOM 676 C C . GLY A 1 89 ? -18.144 1.571 22.871 1.00 97.50 89 GLY A C 1
ATOM 677 O O . GLY A 1 89 ? -18.783 1.868 23.882 1.00 97.50 89 GLY A O 1
ATOM 678 N N . ALA A 1 90 ? -18.051 0.314 22.430 1.00 97.0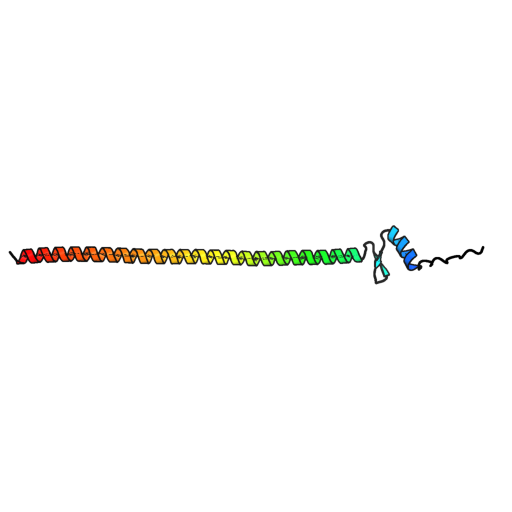0 90 ALA A N 1
ATOM 679 C CA . ALA A 1 90 ? -18.717 -0.818 23.074 1.00 97.00 90 ALA A CA 1
ATOM 680 C C . ALA A 1 90 ? -18.264 -0.999 24.533 1.00 97.00 90 ALA A C 1
ATOM 682 O O . ALA A 1 90 ? -19.089 -1.176 25.433 1.00 97.00 90 ALA A O 1
ATOM 683 N N . ARG A 1 91 ? -16.957 -0.884 24.798 1.00 97.31 91 ARG A N 1
ATOM 684 C CA . ARG A 1 91 ? -16.405 -0.970 26.157 1.00 97.31 91 ARG A CA 1
ATOM 685 C C . ARG A 1 91 ? -16.927 0.145 27.064 1.00 97.31 91 ARG A C 1
ATOM 687 O O . ARG A 1 91 ? -17.258 -0.115 28.222 1.00 97.31 91 ARG A O 1
ATOM 694 N N . ASN A 1 92 ? -17.000 1.374 26.558 1.00 97.56 92 ASN A N 1
ATOM 695 C CA . ASN A 1 92 ? -17.506 2.515 27.318 1.00 97.56 92 ASN A CA 1
ATOM 696 C C . ASN A 1 92 ? -18.990 2.349 27.659 1.00 97.56 92 ASN A C 1
ATOM 698 O O . ASN A 1 92 ? -19.374 2.611 28.798 1.00 97.56 92 ASN A O 1
ATOM 702 N N . LEU A 1 93 ? -19.789 1.845 26.714 1.00 96.75 93 LEU A N 1
ATOM 703 C CA . LEU A 1 93 ? -21.201 1.546 26.937 1.00 96.75 93 LEU A CA 1
ATOM 704 C C . LEU A 1 93 ? -21.394 0.472 28.016 1.00 96.75 93 LEU A C 1
ATOM 706 O O . LEU A 1 93 ? -22.191 0.645 28.933 1.00 96.75 93 LEU A O 1
ATOM 710 N N . LEU A 1 94 ? -20.632 -0.623 27.965 1.00 96.56 94 LEU A N 1
ATOM 711 C CA . LEU A 1 94 ? -20.705 -1.661 29.000 1.00 96.56 94 LEU A CA 1
ATOM 712 C C . LEU A 1 94 ? -20.342 -1.109 30.383 1.00 96.56 94 LEU A C 1
ATOM 714 O O . LEU A 1 94 ? -21.018 -1.401 31.370 1.00 96.56 94 LEU A O 1
ATOM 718 N N . LYS A 1 95 ? -19.313 -0.258 30.454 1.00 97.06 95 LYS A N 1
ATOM 719 C CA . LYS A 1 95 ? -18.909 0.398 31.701 1.00 97.06 95 LYS A CA 1
ATOM 720 C C . LYS A 1 95 ? -19.990 1.341 32.237 1.00 97.06 95 LYS A C 1
ATOM 722 O O . LYS A 1 95 ? -20.179 1.400 33.451 1.00 97.06 95 LYS A O 1
ATOM 727 N N . SER A 1 96 ? -20.697 2.076 31.374 1.00 96.38 96 SER A N 1
ATOM 728 C CA . SER A 1 96 ? -21.793 2.947 31.813 1.00 96.38 96 SER A CA 1
ATOM 729 C C . SER A 1 96 ? -23.008 2.146 32.276 1.00 96.38 96 SER A C 1
ATOM 731 O O . SER A 1 96 ? -23.588 2.486 33.303 1.00 96.38 96 SER A O 1
ATOM 733 N N . ILE A 1 97 ? -23.347 1.053 31.585 1.00 96.50 97 ILE A N 1
ATOM 734 C CA . ILE A 1 97 ? -24.435 0.150 31.985 1.00 96.50 97 ILE A CA 1
ATOM 735 C C . ILE A 1 97 ? -24.153 -0.465 33.360 1.00 96.50 97 ILE A C 1
ATOM 737 O O . ILE A 1 97 ? -25.043 -0.475 34.205 1.00 96.50 97 ILE A O 1
ATOM 741 N N . ALA A 1 98 ? -22.928 -0.938 33.614 1.00 95.69 98 ALA A N 1
ATOM 742 C CA . ALA A 1 98 ? -22.553 -1.489 34.918 1.00 95.69 98 ALA A CA 1
ATOM 743 C C . ALA A 1 98 ? -22.748 -0.464 36.049 1.00 95.69 98 ALA A C 1
ATOM 745 O O . ALA A 1 98 ? -23.419 -0.759 37.034 1.00 95.69 98 ALA A O 1
ATOM 746 N N . LYS A 1 99 ? -22.271 0.774 35.859 1.00 96.31 99 LYS A N 1
ATOM 747 C CA . LYS A 1 99 ? -22.485 1.865 36.826 1.00 96.31 99 LYS A CA 1
ATOM 748 C C . LYS A 1 99 ? -23.961 2.196 37.038 1.00 96.31 99 LYS A C 1
ATOM 750 O O . LYS A 1 99 ? -24.376 2.464 38.160 1.00 96.31 99 LYS A O 1
ATOM 755 N N . GLN A 1 100 ? -24.753 2.207 35.965 1.00 96.38 100 GLN A N 1
ATOM 756 C CA . GLN A 1 100 ? -26.187 2.466 36.062 1.00 96.38 100 GLN A CA 1
ATOM 757 C C . GLN A 1 100 ? -26.895 1.364 36.857 1.00 96.38 100 GLN A C 1
ATOM 759 O O . GLN A 1 100 ? -27.756 1.678 37.674 1.00 96.38 100 GLN A O 1
ATOM 764 N N . ARG A 1 101 ? -26.510 0.097 36.660 1.00 96.69 101 ARG A N 1
ATOM 765 C CA . ARG A 1 101 ? -27.039 -1.032 37.435 1.00 96.69 101 ARG A CA 1
ATOM 766 C C . ARG A 1 101 ? -26.698 -0.910 38.917 1.00 96.69 101 ARG A C 1
ATOM 768 O O . ARG A 1 101 ? -27.605 -0.998 39.732 1.00 96.69 101 ARG A O 1
ATOM 775 N N . GLU A 1 102 ? -25.440 -0.630 39.257 1.00 96.50 102 GLU A N 1
ATOM 776 C CA . GLU A 1 102 ? -25.021 -0.420 40.653 1.00 96.50 102 GLU A CA 1
ATOM 777 C C . GLU A 1 102 ? -25.815 0.713 41.323 1.00 96.50 102 GLU A C 1
ATOM 779 O O . GLU A 1 102 ? -26.313 0.558 42.437 1.00 96.50 102 GLU A O 1
ATOM 784 N N . ALA A 1 103 ? -25.994 1.842 40.629 1.00 96.25 103 ALA A N 1
ATOM 785 C CA . ALA A 1 103 ? -26.779 2.961 41.144 1.00 96.25 103 ALA A CA 1
ATOM 786 C C . ALA A 1 103 ? -28.261 2.591 41.347 1.00 96.25 103 ALA A C 1
ATOM 788 O O . ALA A 1 103 ? -28.857 2.963 42.358 1.00 96.25 103 ALA A O 1
ATOM 789 N N . GLN A 1 104 ? -28.852 1.840 40.411 1.00 96.44 104 GLN A N 1
ATOM 790 C CA . GLN A 1 104 ? -30.228 1.350 40.530 1.00 96.44 104 GLN A CA 1
ATOM 791 C C . GLN A 1 104 ? -30.388 0.375 41.700 1.00 96.44 104 GLN A C 1
ATOM 793 O O . GLN A 1 104 ? -31.359 0.479 42.446 1.00 96.44 104 GLN A O 1
ATOM 798 N N . GLU A 1 105 ? -29.438 -0.538 41.904 1.00 96.75 105 GLU A N 1
ATOM 799 C CA . GLU A 1 105 ? -29.453 -1.461 43.043 1.00 96.75 105 GLU A CA 1
ATOM 800 C C . GLU A 1 105 ? -29.391 -0.712 44.376 1.00 96.75 105 GLU A C 1
ATOM 802 O O . GLU A 1 105 ? -30.193 -0.989 45.268 1.00 96.75 105 GLU A O 1
ATOM 807 N N . GLN A 1 1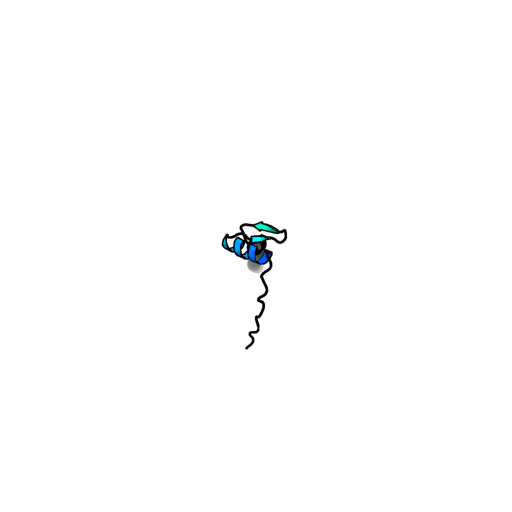06 ? -28.507 0.282 44.499 1.00 96.69 106 GLN A N 1
ATOM 808 C CA . GLN A 1 106 ? -28.415 1.114 45.702 1.00 96.69 106 GLN A CA 1
ATOM 809 C C . GLN A 1 106 ? -29.713 1.887 45.967 1.00 96.69 106 GLN A C 1
ATOM 811 O O . GLN A 1 106 ? -30.191 1.921 47.102 1.00 96.69 106 GLN A O 1
ATOM 816 N N . GLN A 1 107 ? -30.322 2.467 44.926 1.00 96.75 107 GLN A N 1
ATOM 817 C CA . GLN A 1 107 ? -31.616 3.145 45.046 1.00 96.75 107 GLN A CA 1
ATOM 818 C C . GLN A 1 107 ? -32.723 2.191 45.508 1.00 96.75 107 GLN A C 1
ATOM 820 O O . GLN A 1 107 ? -33.486 2.531 46.412 1.00 96.75 107 GLN A O 1
ATOM 825 N N . LEU A 1 108 ? -32.799 0.987 44.933 1.00 96.94 108 LEU A N 1
ATOM 826 C CA . LEU A 1 108 ? -33.785 -0.023 45.324 1.00 96.94 108 LEU A CA 1
ATOM 827 C C . LEU A 1 108 ? -33.577 -0.496 46.767 1.00 96.94 108 LEU A C 1
ATOM 829 O O . LEU A 1 108 ? -34.550 -0.622 47.508 1.00 96.94 108 LEU A O 1
ATOM 833 N N . GLN A 1 109 ? -32.331 -0.718 47.192 1.00 97.00 109 GLN A N 1
ATOM 834 C CA . GLN A 1 109 ? -32.017 -1.102 48.571 1.00 97.00 109 GLN A CA 1
ATOM 835 C C . GLN A 1 109 ? -32.430 -0.024 49.577 1.00 97.00 109 GLN A C 1
ATOM 837 O O . GLN A 1 109 ? -33.036 -0.350 50.599 1.00 97.00 109 GLN A O 1
ATOM 842 N N . ALA A 1 110 ? -32.166 1.250 49.274 1.00 96.25 110 ALA A N 1
ATOM 843 C CA . ALA A 1 110 ? -32.609 2.366 50.105 1.00 96.25 110 ALA A CA 1
ATOM 844 C C . ALA A 1 110 ? -34.142 2.411 50.220 1.00 96.25 110 ALA A C 1
ATOM 846 O O . ALA A 1 110 ? -34.675 2.546 51.322 1.00 96.25 110 ALA A O 1
ATOM 847 N N . LEU A 1 111 ? -34.853 2.210 49.104 1.00 96.94 111 LEU A N 1
ATOM 848 C CA . LEU A 1 111 ? -36.317 2.194 49.077 1.00 96.94 111 LEU A CA 1
ATOM 849 C C . LEU A 1 111 ? -36.897 1.033 49.900 1.00 96.94 111 LEU A C 1
ATOM 851 O O . LEU A 1 111 ? -37.865 1.204 50.640 1.00 96.94 111 LEU A O 1
ATOM 855 N N . ILE A 1 112 ? -36.292 -0.156 49.803 1.00 96.19 112 ILE A N 1
ATOM 856 C CA . ILE A 1 112 ? -36.677 -1.324 50.606 1.00 96.19 112 ILE A CA 1
ATOM 857 C C . ILE A 1 112 ? -36.466 -1.040 52.097 1.00 96.19 112 ILE A C 1
ATOM 859 O O . ILE A 1 112 ? -37.341 -1.359 52.902 1.00 96.19 112 ILE A O 1
ATOM 863 N N . ALA A 1 113 ? -35.329 -0.448 52.473 1.00 95.56 113 ALA A N 1
ATOM 864 C CA . ALA A 1 113 ? -35.033 -0.105 53.861 1.00 95.56 113 ALA A CA 1
ATOM 865 C C . ALA A 1 113 ? -36.045 0.906 54.426 1.00 95.56 113 ALA A C 1
ATOM 867 O O . ALA A 1 113 ? -36.576 0.698 55.516 1.00 95.56 113 ALA A O 1
ATOM 868 N N . GLU A 1 114 ? -36.382 1.944 53.656 1.00 95.00 114 GLU A N 1
ATOM 869 C CA . GLU A 1 114 ? -37.406 2.924 54.029 1.00 95.00 114 GLU A CA 1
ATOM 870 C C . GLU A 1 114 ? -38.768 2.254 54.268 1.00 95.00 114 GLU A C 1
ATOM 872 O O . GLU A 1 114 ? -39.422 2.502 55.283 1.00 95.00 114 GLU A O 1
ATOM 877 N N . LYS A 1 115 ? -39.189 1.362 53.362 1.00 95.44 115 LYS A N 1
ATOM 878 C CA . LYS A 1 115 ? -40.471 0.653 53.476 1.00 95.44 115 LYS A CA 1
ATOM 879 C C . LYS A 1 115 ? -40.520 -0.307 54.660 1.00 95.44 115 LYS A C 1
ATOM 881 O O . LYS A 1 115 ? -41.553 -0.385 55.318 1.00 95.44 115 LYS A O 1
ATOM 886 N N . LYS A 1 116 ? -39.421 -1.001 54.968 1.00 93.75 116 LYS A N 1
ATOM 887 C CA . LYS A 1 116 ? -39.330 -1.849 56.168 1.00 93.75 116 LYS A CA 1
ATOM 888 C C . LYS A 1 116 ? -39.474 -1.029 57.447 1.00 93.75 116 LYS A C 1
ATOM 890 O O . LYS A 1 116 ? -40.281 -1.384 58.295 1.00 93.75 116 LYS A O 1
ATOM 895 N N . MET A 1 117 ? -38.788 0.110 57.536 1.00 91.81 117 MET A N 1
ATOM 896 C CA . MET A 1 117 ? -38.902 1.008 58.688 1.00 91.81 117 MET A CA 1
ATOM 897 C C . MET A 1 117 ? -40.327 1.567 58.859 1.00 91.81 117 MET A C 1
ATOM 899 O O . MET A 1 117 ? -40.769 1.788 59.981 1.00 91.81 117 MET A O 1
ATOM 903 N N . GLN A 1 118 ? -41.061 1.793 57.762 1.00 91.50 118 GLN A N 1
ATOM 904 C CA . GLN A 1 118 ? -42.475 2.193 57.817 1.00 91.50 118 GLN A CA 1
ATOM 905 C C . GLN A 1 118 ? -43.389 1.088 58.374 1.00 91.50 118 GLN A C 1
ATOM 907 O O . GLN A 1 118 ? -44.378 1.419 59.014 1.00 91.50 118 GLN A O 1
ATOM 912 N N . LEU A 1 119 ? -43.075 -0.189 58.133 1.00 86.38 119 LEU A N 1
ATOM 913 C CA . LEU A 1 119 ? -43.854 -1.343 58.611 1.00 86.38 119 LEU A CA 1
ATOM 914 C C . LEU A 1 119 ? -43.583 -1.701 60.080 1.00 86.38 119 LEU A C 1
ATOM 916 O O . LEU A 1 119 ? -44.415 -2.348 60.705 1.00 86.38 119 LEU A O 1
ATOM 920 N N . GLU A 1 120 ? -42.425 -1.319 60.616 1.00 83.94 120 GLU A N 1
ATOM 921 C CA . GLU A 1 120 ? -42.041 -1.554 62.016 1.00 83.94 120 GLU A CA 1
ATOM 922 C C . GLU A 1 120 ? -42.605 -0.500 62.996 1.00 83.94 120 GLU A C 1
ATOM 924 O O . GLU A 1 120 ? -42.370 -0.602 64.200 1.00 83.94 120 GLU A O 1
ATOM 929 N N . ARG A 1 121 ? -43.333 0.510 62.497 1.00 57.84 121 ARG A N 1
ATOM 930 C CA . ARG A 1 121 ? -44.051 1.524 63.290 1.00 57.84 121 ARG A CA 1
ATOM 931 C C . ARG A 1 121 ? -45.509 1.144 63.505 1.00 57.84 121 ARG A C 1
ATOM 933 O O . ARG A 1 121 ? -46.006 1.454 64.609 1.00 57.84 121 ARG A O 1
#

Sequence (121 aa):
LPHLLLARPVPSCRAMAQAALGSAGLHFDELNKLRVLDPDVAQQTAQLREECKAFVDKIVEFQKTVGSLIELVDQLAKAAESEKMKAIGARNLLKSIAKQREAQEQQLQALIAEKKMQLER